Protein AF-Q52UZ9-F1 (afdb_monomer_lite)

Structure (mmCIF, N/CA/C/O backbone):
data_AF-Q52UZ9-F1
#
_entry.id   AF-Q52UZ9-F1
#
loop_
_atom_site.group_PDB
_atom_site.id
_atom_site.type_symbol
_atom_site.label_atom_id
_atom_site.label_alt_id
_atom_site.label_comp_id
_atom_site.label_asym_id
_atom_site.label_entity_id
_atom_site.label_seq_id
_atom_site.pdbx_PDB_ins_code
_atom_site.Cartn_x
_atom_site.Cartn_y
_atom_site.Cartn_z
_atom_site.occupancy
_atom_site.B_iso_or_equiv
_atom_site.auth_seq_id
_atom_site.auth_comp_id
_atom_site.auth_asym_id
_atom_site.auth_atom_id
_atom_site.pdbx_PDB_model_num
ATOM 1 N N . ARG A 1 1 ? 13.813 -13.010 -12.655 1.00 86.94 1 ARG A N 1
ATOM 2 C CA . ARG A 1 1 ? 14.048 -12.194 -11.438 1.00 86.94 1 ARG A CA 1
ATOM 3 C C . ARG A 1 1 ? 12.815 -12.326 -10.556 1.00 86.94 1 ARG A C 1
ATOM 5 O O . ARG A 1 1 ? 11.732 -12.313 -11.135 1.00 86.94 1 ARG A O 1
ATOM 12 N N . PRO A 1 2 ? 12.954 -12.490 -9.232 1.00 93.06 2 PRO A N 1
ATOM 13 C CA . PRO A 1 2 ? 11.817 -12.382 -8.322 1.00 93.06 2 PRO A CA 1
ATOM 14 C C . PRO A 1 2 ? 11.224 -10.968 -8.396 1.00 93.06 2 PRO A C 1
ATOM 16 O O . PRO A 1 2 ? 11.938 -10.014 -8.713 1.00 93.06 2 PRO A O 1
ATOM 19 N N . GLY A 1 3 ? 9.924 -10.837 -8.147 1.00 91.88 3 GLY A N 1
ATOM 20 C CA . GLY A 1 3 ? 9.215 -9.563 -8.221 1.00 91.88 3 GLY A CA 1
ATOM 21 C C . GLY A 1 3 ? 7.992 -9.547 -7.314 1.00 91.88 3 GLY A C 1
ATOM 22 O O . GLY A 1 3 ? 7.496 -10.598 -6.917 1.00 91.88 3 GLY A O 1
ATOM 23 N N . VAL A 1 4 ? 7.520 -8.344 -6.993 1.00 91.44 4 VAL A N 1
ATOM 24 C CA . VAL A 1 4 ? 6.327 -8.109 -6.172 1.00 91.44 4 VAL A CA 1
ATOM 25 C C . VAL A 1 4 ? 5.390 -7.182 -6.937 1.00 91.44 4 VAL A C 1
ATOM 27 O O . VAL A 1 4 ? 5.835 -6.203 -7.540 1.00 91.44 4 VAL A O 1
ATOM 30 N N . ALA A 1 5 ? 4.094 -7.487 -6.916 1.00 90.38 5 ALA A N 1
ATOM 31 C CA . ALA A 1 5 ? 3.063 -6.611 -7.454 1.00 90.38 5 ALA A CA 1
ATOM 32 C C . ALA A 1 5 ? 2.599 -5.629 -6.370 1.00 90.38 5 ALA A C 1
ATOM 34 O O . ALA A 1 5 ? 2.269 -6.035 -5.259 1.00 90.38 5 ALA A O 1
ATOM 35 N N . ILE A 1 6 ? 2.564 -4.336 -6.697 1.00 89.06 6 ILE A N 1
ATOM 36 C CA . ILE A 1 6 ? 2.095 -3.282 -5.791 1.00 89.06 6 ILE A CA 1
ATOM 37 C C . ILE A 1 6 ? 0.867 -2.628 -6.413 1.00 89.06 6 ILE A C 1
ATOM 39 O O . ILE A 1 6 ? 0.927 -2.112 -7.531 1.00 89.06 6 ILE A O 1
ATOM 43 N N . MET A 1 7 ? -0.232 -2.600 -5.664 1.00 88.88 7 MET A N 1
ATOM 44 C CA . MET A 1 7 ? -1.465 -1.940 -6.074 1.00 88.88 7 MET A CA 1
ATOM 45 C C . MET A 1 7 ? -1.606 -0.593 -5.367 1.00 88.88 7 MET A C 1
ATOM 47 O O . MET A 1 7 ? -1.352 -0.465 -4.174 1.00 88.88 7 MET A O 1
ATOM 51 N N . ASN A 1 8 ? -2.014 0.423 -6.122 1.00 85.44 8 ASN A N 1
ATOM 52 C CA . ASN A 1 8 ? -2.322 1.745 -5.595 1.00 85.44 8 ASN A CA 1
ATOM 53 C C . ASN A 1 8 ? -3.775 2.057 -5.939 1.00 85.44 8 ASN A C 1
ATOM 55 O O . ASN A 1 8 ? -4.124 2.044 -7.117 1.00 85.44 8 ASN A O 1
ATOM 59 N N . LEU A 1 9 ? -4.593 2.365 -4.933 1.00 84.44 9 LEU A N 1
ATOM 60 C CA . LEU A 1 9 ? -5.974 2.812 -5.110 1.00 84.44 9 LEU A CA 1
ATOM 61 C C . LEU A 1 9 ? -6.092 4.287 -4.724 1.00 84.44 9 LEU A C 1
ATOM 63 O O . LEU A 1 9 ? -5.448 4.737 -3.773 1.00 84.44 9 LEU A O 1
ATOM 67 N N . ARG A 1 10 ? -6.924 5.038 -5.450 1.00 78.94 10 ARG A N 1
ATOM 68 C CA . ARG A 1 10 ? -7.356 6.389 -5.065 1.00 78.94 10 ARG A CA 1
ATOM 69 C C . ARG A 1 10 ? -8.779 6.649 -5.511 1.00 78.94 10 ARG A C 1
ATOM 71 O O . ARG A 1 10 ? -9.242 6.072 -6.486 1.00 78.94 10 ARG A O 1
ATOM 78 N N . ASP A 1 11 ? -9.407 7.594 -4.825 1.00 74.12 11 ASP A N 1
ATOM 79 C CA . ASP A 1 11 ? -10.648 8.215 -5.269 1.00 74.12 11 ASP A CA 1
ATOM 80 C C . ASP A 1 11 ? -10.426 8.927 -6.621 1.00 74.12 11 ASP A C 1
ATOM 82 O O . ASP A 1 11 ? -9.451 9.669 -6.795 1.00 74.12 11 ASP A O 1
ATOM 86 N N . GLY A 1 12 ? -11.351 8.720 -7.564 1.00 62.50 12 GLY A N 1
ATOM 87 C CA . GLY A 1 12 ? -11.355 9.334 -8.894 1.00 62.50 12 GLY A CA 1
ATOM 88 C C . GLY A 1 12 ? -11.407 10.867 -8.892 1.00 62.50 12 GLY A C 1
ATOM 89 O O . GLY A 1 12 ? -11.079 11.487 -9.905 1.00 62.50 12 GLY A O 1
ATOM 90 N N . ARG A 1 13 ? -11.744 11.503 -7.760 1.00 52.44 13 ARG A N 1
ATOM 91 C CA . ARG A 1 13 ? -11.661 12.966 -7.577 1.00 52.44 13 ARG A CA 1
ATOM 92 C C . ARG A 1 13 ? -10.224 13.495 -7.511 1.00 52.44 13 ARG A C 1
ATOM 94 O O . ARG A 1 13 ? -9.997 14.674 -7.783 1.00 52.44 13 ARG A O 1
ATOM 101 N N . GLN A 1 14 ? -9.241 12.657 -7.172 1.00 55.44 14 GLN A N 1
ATO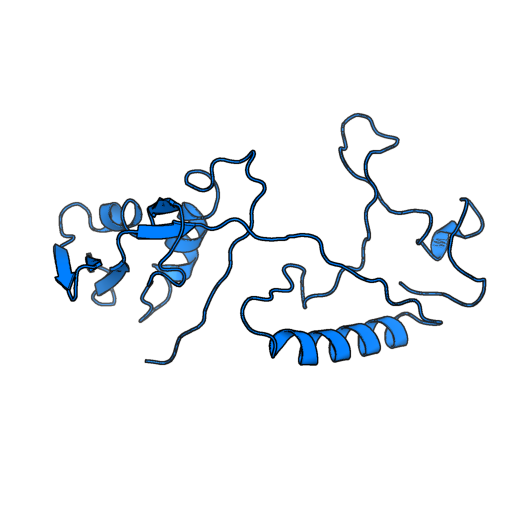M 102 C CA . GLN A 1 14 ? -7.831 13.051 -7.152 1.00 55.44 14 GLN A CA 1
ATOM 103 C C . GLN A 1 14 ? -7.138 12.689 -8.468 1.00 55.44 14 GLN A C 1
ATOM 105 O O . GLN A 1 14 ? -7.209 11.561 -8.952 1.00 55.44 14 GLN A O 1
ATOM 110 N N . ARG A 1 15 ? -6.378 13.633 -9.039 1.00 56.88 15 ARG A N 1
ATOM 111 C CA . ARG A 1 15 ? -5.532 13.362 -10.211 1.00 56.88 15 ARG A CA 1
ATOM 112 C C . ARG A 1 15 ? -4.424 12.368 -9.835 1.00 56.88 15 ARG A C 1
ATOM 114 O O . ARG A 1 15 ? -3.372 12.763 -9.332 1.00 56.88 15 ARG A O 1
ATOM 121 N N . PHE A 1 16 ? -4.639 11.088 -10.147 1.00 57.22 16 PHE A N 1
ATOM 122 C CA . PHE A 1 16 ? -3.704 9.973 -9.909 1.00 57.22 16 PHE A CA 1
ATOM 123 C C . PHE A 1 16 ? -2.260 10.263 -10.364 1.00 57.22 16 PHE A C 1
ATOM 125 O O . PHE A 1 16 ? -1.300 9.771 -9.776 1.00 57.22 16 PHE A O 1
ATOM 132 N N . GLY A 1 17 ? -2.095 11.094 -11.400 1.00 53.28 17 GLY A N 1
ATOM 133 C CA . GLY A 1 17 ? -0.803 11.398 -12.015 1.00 53.28 17 GLY A CA 1
ATOM 134 C C . GLY A 1 17 ? 0.102 12.399 -11.284 1.00 53.28 17 GLY A C 1
ATOM 135 O O . GLY A 1 17 ? 1.256 12.516 -11.696 1.00 53.28 17 GLY A O 1
ATOM 136 N N . GLN A 1 18 ? -0.365 13.127 -10.259 1.00 52.72 18 GLN A N 1
ATOM 137 C CA . GLN A 1 18 ? 0.382 14.290 -9.736 1.00 52.72 18 GLN A CA 1
ATOM 138 C C . GLN A 1 18 ? 0.915 14.160 -8.301 1.00 52.72 18 GLN A C 1
ATOM 140 O O . GLN A 1 18 ? 2.038 14.589 -8.069 1.00 52.72 18 GLN A O 1
ATOM 145 N N . ALA A 1 19 ? 0.194 13.557 -7.349 1.00 47.75 19 ALA A N 1
ATOM 146 C CA . ALA A 1 19 ? 0.514 13.804 -5.934 1.00 47.75 19 ALA A CA 1
ATOM 147 C C . ALA A 1 19 ? 1.350 12.726 -5.212 1.00 47.75 19 ALA A C 1
ATOM 149 O O . ALA A 1 19 ? 2.177 13.087 -4.388 1.00 47.75 19 ALA A O 1
ATOM 150 N N . ILE A 1 20 ? 1.161 11.420 -5.469 1.00 49.25 20 ILE A N 1
ATOM 151 C CA . ILE A 1 20 ? 1.779 10.370 -4.612 1.00 49.25 20 ILE A CA 1
ATOM 152 C C . ILE A 1 20 ? 2.373 9.195 -5.401 1.00 49.25 20 ILE A C 1
ATOM 154 O O . ILE A 1 20 ? 3.431 8.691 -5.036 1.00 49.25 20 ILE A O 1
ATOM 158 N N . GLY A 1 21 ? 1.787 8.813 -6.543 1.00 56.41 21 GLY A N 1
ATOM 159 C CA . GLY A 1 21 ? 2.379 7.772 -7.388 1.00 56.41 21 GLY A CA 1
ATOM 160 C C . GLY A 1 21 ? 3.793 8.141 -7.856 1.00 56.41 21 GLY A C 1
ATOM 161 O O . GLY A 1 21 ? 4.688 7.305 -7.832 1.00 56.41 21 GLY A O 1
ATOM 162 N N . ASN A 1 22 ? 4.034 9.397 -8.250 1.00 61.06 22 ASN A N 1
ATOM 163 C CA . ASN A 1 22 ? 5.365 9.840 -8.688 1.00 61.06 22 ASN A CA 1
ATOM 164 C C . ASN A 1 22 ? 6.402 9.849 -7.547 1.00 61.06 22 ASN A C 1
ATOM 166 O O . ASN A 1 22 ? 7.432 9.203 -7.737 1.00 61.06 22 ASN A O 1
ATOM 170 N N . PRO A 1 23 ? 6.153 10.484 -6.382 1.00 60.09 23 PRO A N 1
ATOM 171 C CA . PRO A 1 23 ? 7.106 10.466 -5.272 1.00 60.09 23 PRO A CA 1
ATOM 172 C C . PRO A 1 23 ? 7.443 9.062 -4.770 1.00 60.09 23 PRO A C 1
ATOM 174 O O . PRO A 1 23 ? 8.619 8.736 -4.702 1.00 60.09 23 PRO A O 1
ATOM 177 N N . CYS A 1 24 ? 6.458 8.191 -4.510 1.00 66.69 24 CYS A N 1
ATOM 178 C CA . CYS A 1 24 ? 6.740 6.842 -3.997 1.00 66.69 24 CYS A CA 1
ATOM 179 C C . CYS A 1 24 ? 7.562 6.004 -4.988 1.00 66.69 24 CYS A C 1
ATOM 181 O O . CYS A 1 24 ? 8.503 5.316 -4.603 1.00 66.69 24 CYS A O 1
ATOM 183 N N . ARG A 1 25 ? 7.262 6.081 -6.291 1.00 77.81 25 ARG A N 1
ATOM 184 C CA . ARG A 1 25 ? 8.049 5.363 -7.308 1.00 77.81 25 ARG A CA 1
ATOM 185 C C . ARG A 1 25 ? 9.473 5.921 -7.430 1.00 77.81 25 ARG A C 1
ATOM 187 O O . ARG A 1 25 ? 10.406 5.141 -7.586 1.00 77.81 25 ARG A O 1
ATOM 194 N N . ALA A 1 26 ? 9.636 7.241 -7.333 1.00 76.06 26 ALA A N 1
ATOM 195 C CA . ALA A 1 26 ? 10.936 7.907 -7.418 1.00 76.06 26 ALA A CA 1
ATOM 196 C C . ALA A 1 26 ? 11.807 7.694 -6.171 1.00 76.06 26 ALA A C 1
ATOM 198 O O . ALA A 1 26 ? 13.006 7.494 -6.292 1.00 76.06 26 ALA A O 1
ATOM 199 N N . GLN A 1 27 ? 11.214 7.750 -4.980 1.00 83.25 27 GLN A N 1
ATOM 200 C CA . GLN A 1 27 ? 11.944 7.763 -3.711 1.00 83.25 27 GLN A CA 1
ATOM 201 C C . GLN A 1 27 ? 12.067 6.386 -3.064 1.00 83.25 27 GLN A C 1
ATOM 203 O O . GLN A 1 27 ? 12.941 6.211 -2.220 1.00 83.25 27 GLN A O 1
ATOM 208 N N . CYS A 1 28 ? 11.215 5.423 -3.434 1.00 87.50 28 CYS A N 1
ATOM 209 C CA . CYS A 1 28 ? 11.256 4.070 -2.874 1.00 87.50 28 CYS A CA 1
ATOM 210 C C . CYS A 1 28 ? 11.723 3.032 -3.895 1.00 87.50 28 CYS A C 1
ATOM 212 O O . CYS A 1 28 ? 12.539 2.186 -3.557 1.00 87.50 28 CYS A O 1
ATOM 214 N N . VAL A 1 29 ? 11.213 3.061 -5.134 1.00 90.69 29 VAL A N 1
ATOM 215 C CA . VAL A 1 29 ? 11.568 2.031 -6.128 1.00 90.69 29 VAL A CA 1
ATOM 216 C C . VAL A 1 29 ? 12.871 2.386 -6.829 1.00 90.69 29 VAL A C 1
ATOM 218 O O . VAL A 1 29 ? 13.808 1.614 -6.741 1.00 90.69 29 VAL A O 1
ATOM 221 N N . LEU A 1 30 ? 12.975 3.560 -7.459 1.00 89.31 30 LEU A N 1
ATOM 222 C CA . LEU A 1 30 ? 14.184 3.955 -8.204 1.00 89.31 30 LEU A CA 1
ATOM 223 C C . LEU A 1 30 ? 15.462 3.969 -7.345 1.00 89.31 30 LEU A C 1
ATOM 225 O O . LEU A 1 30 ? 16.547 3.733 -7.861 1.00 89.31 30 LEU A O 1
ATOM 229 N N . THR A 1 31 ? 15.338 4.215 -6.045 1.00 90.50 31 THR A N 1
ATOM 230 C CA . THR A 1 31 ? 16.448 4.201 -5.079 1.00 90.50 31 THR A CA 1
ATOM 231 C C . THR A 1 31 ? 16.758 2.810 -4.519 1.00 90.50 31 THR A C 1
ATOM 233 O O . THR A 1 31 ? 17.804 2.631 -3.899 1.00 90.50 31 THR A O 1
ATOM 236 N N . SER A 1 32 ? 15.873 1.824 -4.711 1.00 92.62 32 SER A N 1
ATOM 237 C CA . SER A 1 32 ? 16.096 0.452 -4.249 1.00 92.62 32 SER A CA 1
ATOM 238 C C . SER A 1 32 ? 17.087 -0.270 -5.172 1.00 92.62 32 SER A C 1
ATOM 240 O O . SER A 1 32 ? 16.807 -0.367 -6.374 1.00 92.62 32 SER A O 1
ATOM 242 N N . PRO A 1 33 ? 18.188 -0.839 -4.639 1.00 92.94 33 PRO A N 1
ATOM 243 C CA . PRO A 1 33 ? 19.199 -1.528 -5.439 1.00 92.94 33 PRO A CA 1
ATOM 244 C C . PRO A 1 33 ? 18.610 -2.648 -6.298 1.00 92.94 33 PRO A C 1
ATOM 246 O O . PRO A 1 33 ? 17.748 -3.401 -5.836 1.00 92.94 33 PRO A O 1
ATOM 249 N N . THR A 1 34 ? 19.101 -2.808 -7.531 1.00 92.75 34 THR A N 1
ATOM 250 C CA . THR A 1 34 ? 18.707 -3.876 -8.488 1.00 9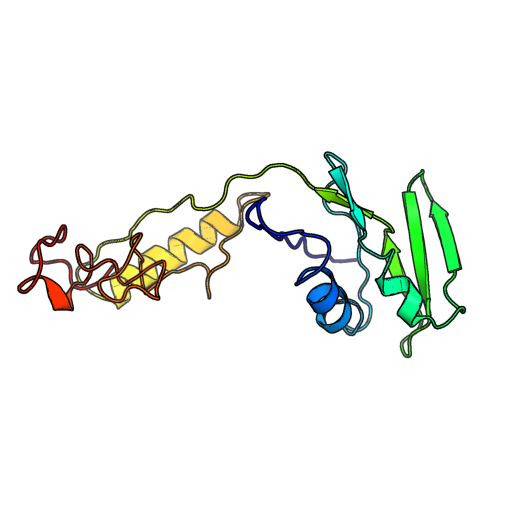2.75 34 THR A CA 1
ATOM 251 C C . THR A 1 34 ? 17.243 -3.868 -8.958 1.00 92.75 34 THR A C 1
ATOM 253 O O . THR A 1 34 ? 16.815 -4.749 -9.720 1.00 92.75 34 THR A O 1
ATOM 256 N N . SER A 1 35 ? 16.454 -2.889 -8.516 1.00 94.25 35 SER A N 1
ATOM 257 C CA . SER A 1 35 ? 15.023 -2.840 -8.788 1.00 94.25 35 SER A CA 1
ATOM 258 C C . SER A 1 35 ? 14.714 -2.468 -10.245 1.00 94.25 35 SER A C 1
ATOM 260 O O . SER A 1 35 ? 15.509 -1.874 -10.973 1.00 94.25 35 SER A O 1
ATOM 262 N N . ALA A 1 36 ? 13.523 -2.848 -10.699 1.00 93.31 36 ALA A N 1
ATOM 263 C CA . ALA A 1 36 ? 12.981 -2.444 -11.989 1.00 93.31 36 ALA A CA 1
ATOM 264 C C . ALA A 1 36 ? 11.457 -2.347 -11.891 1.00 93.31 36 ALA A C 1
ATOM 266 O O . ALA A 1 36 ? 10.834 -3.065 -11.108 1.00 93.31 36 ALA A O 1
ATOM 267 N N . LEU A 1 37 ? 10.858 -1.465 -12.690 1.00 92.00 37 LEU A N 1
ATOM 268 C CA . LEU A 1 37 ? 9.448 -1.106 -12.557 1.00 92.00 37 LEU A CA 1
ATOM 269 C C . LEU A 1 37 ? 8.667 -1.356 -13.851 1.00 92.00 37 LEU A C 1
ATOM 271 O O . LEU A 1 37 ? 8.863 -0.667 -14.851 1.00 92.00 37 LEU A O 1
ATOM 275 N N . PHE A 1 38 ? 7.729 -2.295 -13.806 1.00 92.38 38 PHE A N 1
ATOM 276 C CA . PHE A 1 38 ? 6.927 -2.731 -14.953 1.00 92.38 38 PHE A CA 1
ATOM 277 C C . PHE A 1 38 ? 5.442 -2.425 -14.739 1.00 92.38 38 PHE A C 1
ATOM 279 O O . PHE A 1 38 ? 5.005 -2.261 -13.597 1.00 92.38 38 PHE A O 1
ATOM 286 N N . ALA A 1 39 ? 4.660 -2.327 -15.817 1.00 91.19 39 ALA A N 1
ATOM 287 C CA . ALA A 1 39 ? 3.213 -2.215 -15.694 1.00 91.19 39 ALA A CA 1
ATOM 288 C C . ALA A 1 39 ? 2.625 -3.533 -15.175 1.00 91.19 39 ALA A C 1
ATOM 290 O O . ALA A 1 39 ? 2.845 -4.590 -15.759 1.00 91.19 39 ALA A O 1
ATOM 291 N N . GLY A 1 40 ? 1.854 -3.456 -14.089 1.00 89.62 40 GLY A N 1
ATOM 292 C CA . GLY A 1 40 ? 1.097 -4.598 -13.563 1.00 89.62 40 GLY A CA 1
ATOM 293 C C . GLY A 1 40 ? -0.289 -4.760 -14.196 1.00 89.62 40 GLY A C 1
ATOM 294 O O . GLY A 1 40 ? -0.918 -5.794 -14.019 1.00 89.62 40 GLY A O 1
ATOM 295 N N . ILE A 1 41 ? -0.774 -3.741 -14.917 1.00 88.88 41 ILE A N 1
ATOM 296 C CA . ILE A 1 41 ? -2.103 -3.711 -15.540 1.00 88.88 41 ILE A CA 1
ATOM 297 C C . ILE A 1 41 ? -1.944 -3.282 -16.998 1.00 88.88 41 ILE A C 1
ATOM 299 O O . ILE A 1 41 ? -1.398 -2.211 -17.274 1.00 88.88 41 ILE A O 1
ATOM 303 N N . GLU A 1 42 ? -2.432 -4.105 -17.926 1.00 83.88 42 GLU A N 1
ATOM 304 C CA . GLU A 1 42 ? -2.316 -3.870 -19.375 1.00 83.88 42 GLU A CA 1
ATOM 305 C C . GLU A 1 42 ? -3.549 -3.185 -19.995 1.00 83.88 42 GLU A C 1
ATOM 307 O O . GLU A 1 42 ? -3.496 -2.743 -21.139 1.00 83.88 42 GLU A O 1
ATOM 312 N N . GLY A 1 43 ? -4.645 -3.054 -19.240 1.00 85.81 43 GLY A N 1
ATOM 313 C CA . GLY A 1 43 ? -5.904 -2.452 -19.688 1.00 85.81 43 GLY A CA 1
ATOM 314 C C . GLY A 1 43 ? -6.224 -1.087 -19.069 1.00 85.81 43 GLY A C 1
ATOM 315 O O . GLY A 1 43 ? -5.518 -0.577 -18.199 1.00 85.81 43 GLY A O 1
ATOM 316 N N . GLY A 1 44 ? -7.339 -0.503 -19.506 1.00 86.50 44 GLY A N 1
ATOM 317 C CA . GLY A 1 44 ? -7.850 0.759 -18.975 1.00 86.50 44 GLY A CA 1
ATOM 318 C C . GLY A 1 44 ? -7.102 1.996 -19.478 1.00 86.50 44 GLY A C 1
ATOM 319 O O . GLY A 1 44 ? -6.499 2.007 -20.552 1.00 86.50 44 GLY A O 1
ATOM 320 N N . LYS A 1 45 ? -7.174 3.083 -18.707 1.00 86.69 45 LYS A N 1
ATOM 321 C CA . LYS A 1 45 ? -6.591 4.376 -19.077 1.00 86.69 45 LYS A CA 1
ATOM 322 C C . LYS A 1 45 ? -5.071 4.350 -18.873 1.00 86.69 45 LYS A C 1
ATOM 324 O O . LYS A 1 45 ? -4.627 4.168 -17.740 1.00 86.69 45 LYS A O 1
ATOM 329 N N . PRO A 1 46 ? -4.252 4.599 -19.910 1.00 86.38 46 PRO A N 1
ATOM 330 C CA . PRO A 1 46 ? -2.805 4.623 -19.752 1.00 86.38 46 PRO A CA 1
ATOM 331 C C . PRO A 1 46 ? -2.373 5.840 -18.929 1.00 86.38 46 PRO A C 1
ATOM 333 O O . PRO A 1 46 ? -2.679 6.987 -19.269 1.00 86.38 46 PRO A O 1
ATOM 336 N N . ILE A 1 47 ? -1.620 5.598 -17.859 1.00 86.12 47 ILE A N 1
ATOM 337 C CA . ILE A 1 47 ? -1.035 6.635 -17.004 1.00 86.12 47 ILE A CA 1
ATOM 338 C C . ILE A 1 47 ? 0.497 6.577 -17.048 1.00 86.12 47 ILE A C 1
ATOM 340 O O . ILE A 1 47 ? 1.072 5.500 -17.227 1.00 86.12 47 ILE A O 1
ATOM 344 N N . PRO A 1 48 ? 1.198 7.717 -16.889 1.00 86.50 48 PRO A N 1
ATOM 345 C CA . PRO A 1 48 ? 2.655 7.730 -16.861 1.00 86.50 48 PRO A CA 1
ATOM 346 C C . PRO A 1 48 ? 3.191 6.936 -15.659 1.00 86.50 48 PRO A C 1
ATOM 348 O O . PRO A 1 48 ? 2.852 7.206 -14.500 1.00 86.50 48 PRO A O 1
ATOM 351 N N . LEU A 1 49 ? 4.054 5.964 -15.963 1.00 85.00 49 LEU A N 1
ATOM 352 C CA . LEU A 1 49 ? 4.800 5.169 -14.991 1.00 85.00 49 LEU A CA 1
ATOM 353 C C . LEU A 1 49 ? 6.231 5.703 -14.896 1.00 85.00 49 LEU A C 1
ATOM 355 O O . LEU A 1 49 ? 6.520 6.533 -14.037 1.00 85.00 49 LEU A O 1
ATOM 359 N N . GLY A 1 50 ? 7.083 5.330 -15.848 1.00 85.12 50 GLY A N 1
ATOM 360 C CA . GLY A 1 50 ? 8.457 5.810 -15.972 1.00 85.12 50 GLY A CA 1
ATOM 361 C C . GLY A 1 50 ? 8.626 7.108 -16.765 1.00 85.12 50 GLY A C 1
ATOM 362 O O . GLY A 1 50 ? 9.716 7.674 -16.785 1.00 85.12 50 GLY A O 1
ATOM 363 N N . LYS A 1 51 ? 7.571 7.620 -17.421 1.00 84.19 51 LYS A N 1
ATOM 364 C CA . LYS A 1 51 ? 7.668 8.811 -18.296 1.00 84.19 51 LYS A CA 1
ATOM 365 C C . LYS A 1 51 ? 8.211 10.056 -17.580 1.00 84.19 51 LYS A C 1
ATOM 367 O O . LYS A 1 51 ? 8.922 10.832 -18.211 1.00 84.19 51 LYS A O 1
ATOM 372 N N . ASN A 1 52 ? 7.877 10.235 -16.303 1.00 84.75 52 ASN A N 1
ATOM 373 C CA . ASN A 1 52 ? 8.389 11.343 -15.495 1.00 84.75 52 ASN A CA 1
ATOM 374 C C . ASN A 1 52 ? 9.694 10.964 -14.778 1.00 84.75 52 ASN A C 1
ATOM 376 O O . ASN A 1 52 ? 10.582 11.796 -14.660 1.00 84.75 52 ASN A O 1
ATOM 380 N N . LEU A 1 53 ? 9.842 9.700 -14.366 1.00 85.94 53 LEU A N 1
ATOM 381 C CA . LEU A 1 53 ? 11.053 9.207 -13.697 1.00 85.94 53 LEU A CA 1
ATOM 382 C C . LEU A 1 53 ? 12.292 9.293 -14.590 1.00 85.94 53 LEU A C 1
ATOM 384 O O . LEU A 1 53 ? 13.383 9.552 -14.102 1.00 85.94 53 LEU A O 1
ATOM 388 N N . ARG A 1 54 ? 12.122 9.142 -15.907 1.00 87.69 54 ARG A N 1
ATOM 389 C CA . ARG A 1 54 ? 13.230 9.200 -16.869 1.00 87.69 54 ARG A CA 1
ATOM 390 C C . ARG A 1 54 ? 14.028 10.507 -16.825 1.00 87.69 54 ARG A C 1
ATOM 392 O O . ARG A 1 54 ? 15.181 10.493 -17.224 1.00 87.69 54 ARG A O 1
ATOM 399 N N . TYR A 1 55 ? 13.422 11.614 -16.381 1.00 89.50 55 TYR A N 1
ATOM 400 C CA . TYR A 1 55 ? 14.107 12.906 -16.288 1.00 89.50 55 TYR A CA 1
ATOM 401 C C . TYR A 1 55 ? 15.203 12.912 -15.217 1.00 89.50 55 TYR A C 1
ATOM 403 O O . TYR A 1 55 ? 16.091 13.748 -15.288 1.00 89.50 55 TYR A O 1
ATOM 411 N N . PHE A 1 56 ? 15.190 11.954 -14.282 1.00 90.25 56 PHE A N 1
ATOM 412 C CA . PHE A 1 56 ? 16.290 11.752 -13.338 1.00 90.25 56 PHE A CA 1
ATOM 413 C C . PHE A 1 56 ? 17.614 11.414 -14.035 1.00 90.25 56 PHE A C 1
ATOM 415 O O . PHE A 1 56 ? 18.675 11.740 -13.525 1.00 90.25 56 PHE A O 1
ATOM 422 N N . GLY A 1 57 ? 17.555 10.805 -15.223 1.00 91.88 57 GLY A N 1
ATOM 423 C CA . GLY A 1 57 ? 18.743 10.498 -16.016 1.00 91.88 57 GLY A CA 1
ATOM 424 C C . GLY A 1 57 ? 19.390 11.712 -16.679 1.00 91.88 57 GLY A C 1
ATOM 425 O O . GLY A 1 57 ? 20.310 11.507 -17.456 1.00 91.88 57 GLY A O 1
ATOM 426 N N . ASP A 1 58 ? 18.887 12.929 -16.448 1.00 94.06 58 ASP A N 1
ATOM 427 C CA . ASP A 1 58 ? 19.472 14.202 -16.896 1.00 94.06 58 ASP A CA 1
ATOM 428 C C . ASP A 1 58 ? 19.897 14.240 -18.380 1.00 94.06 58 ASP A C 1
ATOM 430 O O . ASP A 1 58 ? 20.965 14.708 -18.756 1.00 94.06 58 ASP A O 1
ATOM 434 N N . GLY A 1 59 ? 19.068 13.671 -19.260 1.00 94.00 59 GLY A N 1
ATOM 435 C CA . GLY A 1 59 ? 19.339 13.610 -20.702 1.00 94.00 59 GLY A CA 1
ATOM 436 C C . GLY A 1 59 ? 20.053 12.338 -21.164 1.00 94.00 59 GLY A C 1
ATOM 437 O O . GLY A 1 59 ? 19.969 12.003 -22.345 1.00 94.00 59 GLY A O 1
ATOM 438 N N . PHE A 1 60 ? 20.653 11.573 -20.253 1.00 94.69 60 PHE A N 1
ATOM 439 C CA . PHE A 1 60 ? 21.353 10.317 -20.545 1.00 94.69 60 PHE A CA 1
ATOM 440 C C . PHE A 1 60 ? 20.428 9.090 -20.609 1.00 94.69 60 PHE A C 1
ATOM 442 O O . PHE A 1 60 ? 20.871 7.981 -20.909 1.00 94.69 60 PHE A O 1
ATOM 449 N N . GLN A 1 61 ? 19.128 9.253 -20.347 1.00 95.50 61 GLN A N 1
ATOM 450 C CA . GLN A 1 61 ? 18.160 8.160 -20.438 1.00 95.50 61 GLN A CA 1
ATOM 451 C C . GLN A 1 61 ? 17.964 7.648 -21.875 1.00 95.50 61 GLN A C 1
ATOM 453 O O . GLN A 1 61 ? 17.773 8.419 -22.818 1.00 95.50 61 GLN A O 1
ATOM 458 N N . ILE A 1 62 ? 17.876 6.325 -22.034 1.00 95.12 62 ILE A N 1
ATOM 459 C CA . ILE A 1 62 ? 17.672 5.677 -23.338 1.00 95.12 62 ILE A CA 1
ATOM 460 C C . ILE A 1 62 ? 16.248 5.128 -23.442 1.00 95.12 62 ILE A C 1
ATOM 462 O O . ILE A 1 62 ? 15.783 4.378 -22.580 1.00 95.12 62 ILE A O 1
ATOM 466 N N . ALA A 1 63 ? 15.562 5.456 -24.540 1.00 94.31 63 ALA A N 1
ATOM 467 C CA . ALA A 1 63 ? 14.290 4.837 -24.900 1.00 94.31 63 ALA A CA 1
ATOM 468 C C . ALA A 1 63 ? 14.522 3.506 -25.629 1.00 94.31 63 ALA A C 1
ATOM 470 O O . ALA A 1 63 ? 15.296 3.440 -26.587 1.00 94.31 63 ALA A O 1
ATOM 471 N N . LYS A 1 64 ? 13.792 2.458 -25.245 1.00 93.06 64 LYS A N 1
ATOM 472 C CA . LYS A 1 64 ? 13.725 1.197 -25.999 1.00 93.06 64 LYS A CA 1
ATOM 473 C C . LYS A 1 64 ? 12.277 0.775 -26.196 1.00 93.06 64 LYS A C 1
ATOM 475 O O . LYS A 1 64 ? 11.436 0.984 -25.325 1.00 93.06 64 LYS A O 1
ATOM 480 N N . LYS A 1 65 ? 11.974 0.190 -27.354 1.00 92.69 65 LYS A N 1
ATOM 481 C CA . LYS A 1 65 ? 10.680 -0.440 -27.626 1.00 92.69 65 LYS A CA 1
ATOM 482 C C . LYS A 1 65 ? 10.917 -1.935 -27.795 1.00 92.69 65 LYS A C 1
ATOM 484 O O . LYS A 1 65 ? 11.666 -2.324 -28.683 1.00 92.69 65 LYS A O 1
ATOM 489 N N . ILE A 1 66 ? 10.322 -2.742 -26.926 1.00 89.69 66 ILE A N 1
ATOM 490 C CA . ILE A 1 66 ? 10.480 -4.200 -26.902 1.00 89.69 66 ILE A CA 1
ATOM 491 C C . ILE A 1 66 ? 9.073 -4.786 -26.827 1.00 89.69 66 ILE A C 1
ATOM 493 O O . ILE A 1 66 ? 8.288 -4.369 -25.979 1.00 89.69 66 ILE A O 1
ATOM 497 N N . GLY A 1 67 ? 8.720 -5.683 -27.752 1.00 86.38 67 GLY A N 1
ATOM 498 C CA . GLY A 1 67 ? 7.397 -6.323 -27.760 1.00 86.38 67 GLY A CA 1
ATOM 499 C C . GLY A 1 67 ? 6.226 -5.330 -27.778 1.00 86.38 67 GLY A C 1
ATOM 500 O O . GLY A 1 67 ? 5.250 -5.508 -27.063 1.00 86.38 67 GLY A O 1
ATOM 501 N N . GLY A 1 68 ? 6.349 -4.216 -28.509 1.00 87.69 68 GLY A N 1
ATOM 502 C CA . GLY A 1 68 ? 5.310 -3.177 -28.567 1.00 87.69 68 GLY A CA 1
ATOM 503 C C . GLY A 1 68 ? 5.286 -2.206 -27.378 1.00 87.69 68 GLY A C 1
ATOM 504 O O . GLY A 1 68 ? 4.817 -1.078 -27.540 1.00 87.69 68 GLY A O 1
ATOM 505 N N . LYS A 1 69 ? 5.872 -2.576 -26.234 1.00 90.44 69 LYS A N 1
ATOM 506 C CA . LYS A 1 69 ? 5.947 -1.754 -25.018 1.00 90.44 69 LYS A CA 1
ATOM 507 C C . LYS A 1 69 ? 7.171 -0.841 -25.031 1.00 90.44 69 LYS A C 1
ATOM 509 O O . LYS A 1 69 ? 8.219 -1.177 -25.585 1.00 90.44 69 LYS A O 1
ATOM 514 N N . ARG A 1 70 ? 7.038 0.351 -24.441 1.00 93.50 70 ARG A N 1
ATOM 515 C CA . ARG A 1 70 ? 8.124 1.339 -24.338 1.00 93.50 70 ARG A CA 1
ATOM 516 C C . ARG A 1 70 ? 8.739 1.307 -22.944 1.00 93.50 70 ARG A C 1
ATOM 518 O O . ARG A 1 70 ? 8.027 1.461 -21.957 1.00 93.50 70 ARG A O 1
ATOM 525 N N . TYR A 1 71 ? 10.060 1.221 -22.904 1.00 94.38 71 TYR A N 1
ATOM 526 C CA . TYR A 1 71 ? 10.890 1.194 -21.709 1.00 94.38 71 TYR A CA 1
ATOM 527 C C . TYR A 1 71 ? 11.854 2.383 -21.692 1.00 94.38 71 TYR A C 1
ATOM 529 O O . TYR A 1 71 ? 12.282 2.867 -22.747 1.00 94.38 71 TYR A O 1
ATOM 537 N N . TRP A 1 72 ? 12.209 2.819 -20.489 1.00 94.75 72 TRP A N 1
ATOM 538 C CA . TRP A 1 72 ? 13.273 3.771 -20.196 1.00 94.75 72 TRP A CA 1
ATOM 539 C C . TRP A 1 72 ? 14.377 3.058 -19.430 1.00 94.75 72 TRP A C 1
ATOM 541 O O . TRP A 1 72 ? 14.096 2.373 -18.448 1.00 94.75 72 TRP A O 1
ATOM 551 N N . ARG A 1 73 ? 15.615 3.240 -19.881 1.00 95.62 73 ARG A N 1
ATOM 552 C CA . ARG A 1 73 ? 16.828 2.880 -19.143 1.00 95.62 73 ARG A CA 1
ATOM 553 C C . ARG A 1 73 ? 17.409 4.174 -18.600 1.00 95.62 73 ARG A C 1
ATOM 555 O O . ARG A 1 73 ? 17.776 5.043 -19.392 1.00 95.62 73 ARG A O 1
ATOM 562 N N . VAL A 1 74 ? 17.394 4.330 -17.285 1.00 94.81 74 VAL A N 1
ATOM 563 C CA . VAL A 1 74 ? 17.875 5.529 -16.596 1.00 94.81 74 VAL A CA 1
ATOM 564 C C . VAL A 1 74 ? 19.208 5.185 -15.937 1.00 94.81 74 VAL A C 1
ATOM 566 O O . VAL A 1 74 ? 19.221 4.259 -15.127 1.00 94.81 74 VAL A O 1
ATOM 569 N N . PRO A 1 75 ? 20.315 5.864 -16.277 1.00 95.81 75 PRO A N 1
ATOM 570 C CA . PRO A 1 75 ? 21.591 5.609 -15.624 1.00 95.81 75 PRO A CA 1
ATOM 571 C C . PRO A 1 75 ? 21.524 6.032 -14.155 1.00 95.81 75 PRO A C 1
ATOM 573 O O . PRO A 1 75 ? 21.012 7.102 -13.826 1.00 95.81 75 PRO A O 1
ATOM 576 N N . VAL A 1 76 ? 22.021 5.166 -13.280 1.00 95.50 76 VAL A N 1
ATOM 577 C CA . VAL A 1 76 ? 22.062 5.332 -11.821 1.00 95.50 76 VAL A CA 1
ATOM 578 C C . VAL A 1 76 ? 23.379 4.753 -11.297 1.00 95.50 76 VAL A C 1
ATOM 580 O O . VAL A 1 76 ? 24.109 4.096 -12.036 1.00 95.50 76 VAL A O 1
ATOM 583 N N . MET A 1 77 ? 23.714 4.988 -10.026 1.00 95.44 77 MET A N 1
ATOM 584 C CA . MET A 1 77 ? 25.019 4.581 -9.480 1.00 95.44 77 MET A CA 1
ATOM 585 C C . MET A 1 77 ? 25.274 3.066 -9.532 1.00 95.44 77 MET A C 1
ATOM 587 O O . MET A 1 77 ? 26.417 2.664 -9.721 1.00 95.44 77 MET A O 1
ATOM 591 N N . ASP A 1 78 ? 24.241 2.228 -9.387 1.00 92.88 78 ASP A N 1
ATOM 592 C CA . ASP A 1 78 ? 24.368 0.762 -9.449 1.00 92.88 78 ASP A CA 1
ATOM 593 C C . ASP A 1 78 ? 24.257 0.196 -10.880 1.00 92.88 78 ASP A C 1
ATOM 595 O O . ASP A 1 78 ? 24.310 -1.020 -11.072 1.00 92.88 78 ASP A O 1
ATOM 599 N N . GLY A 1 79 ? 24.139 1.064 -11.892 1.00 94.69 79 GLY A N 1
ATOM 600 C CA . GLY A 1 79 ? 24.043 0.698 -13.302 1.00 94.69 79 GLY A CA 1
ATOM 601 C C . GLY A 1 79 ? 22.864 1.379 -13.988 1.00 94.69 79 GLY A C 1
ATOM 602 O O . GLY A 1 79 ? 22.941 2.543 -14.383 1.00 94.69 79 GLY A O 1
ATOM 603 N N . GLU A 1 80 ? 21.768 0.644 -14.178 1.00 94.56 80 GLU A N 1
ATOM 604 C CA . GLU A 1 80 ? 20.597 1.142 -14.899 1.00 94.56 80 GLU A CA 1
ATOM 605 C C . GLU A 1 80 ? 19.284 0.777 -14.214 1.00 94.56 80 GLU A C 1
ATOM 607 O O . GLU A 1 80 ? 18.963 -0.394 -14.004 1.00 94.56 80 GLU A O 1
ATOM 612 N N . PHE A 1 81 ? 18.451 1.791 -14.005 1.00 94.56 81 PHE A N 1
ATOM 613 C CA . PHE A 1 81 ? 17.071 1.611 -13.601 1.00 94.56 81 PHE A CA 1
ATOM 614 C C . PHE A 1 81 ? 16.181 1.442 -14.836 1.00 94.56 81 PHE A C 1
ATOM 616 O O . PHE A 1 81 ? 16.008 2.358 -15.649 1.00 94.56 81 PHE A O 1
ATOM 623 N N . LEU A 1 82 ? 15.605 0.248 -14.981 1.00 94.69 82 LEU A N 1
ATOM 624 C CA . LEU A 1 82 ? 14.694 -0.089 -16.073 1.00 94.69 82 LEU A CA 1
ATOM 625 C C . LEU A 1 82 ? 13.242 0.152 -15.652 1.00 94.69 82 LEU A C 1
ATOM 627 O O . LEU A 1 82 ? 12.760 -0.445 -14.687 1.00 94.69 82 LEU A O 1
ATOM 631 N N . THR A 1 83 ? 12.513 0.968 -16.417 1.00 93.31 83 THR A N 1
ATOM 632 C CA . THR A 1 83 ? 11.093 1.230 -16.154 1.00 93.31 83 THR A CA 1
ATOM 633 C C . THR A 1 83 ? 10.230 1.302 -17.412 1.00 93.31 83 THR A C 1
ATOM 635 O O . THR A 1 83 ? 10.615 1.896 -18.418 1.00 93.31 83 THR A O 1
ATOM 638 N N . GLU A 1 84 ? 9.031 0.720 -17.371 1.00 92.94 84 GLU A N 1
ATOM 639 C CA . GLU A 1 84 ? 8.023 0.899 -18.420 1.00 92.94 84 GLU A CA 1
ATOM 640 C C . GLU A 1 84 ? 7.480 2.333 -18.448 1.00 92.94 84 GLU A C 1
ATOM 642 O O . GLU A 1 84 ? 7.293 2.990 -17.425 1.00 92.94 84 GLU A O 1
ATOM 647 N N . ALA A 1 85 ? 7.209 2.854 -19.644 1.00 90.12 85 ALA A N 1
ATOM 648 C CA . ALA A 1 85 ? 6.793 4.242 -19.820 1.00 90.12 85 ALA A CA 1
ATOM 649 C C . ALA A 1 85 ? 5.420 4.536 -19.195 1.00 90.12 85 ALA A C 1
ATOM 651 O O . ALA A 1 85 ? 5.207 5.633 -18.663 1.00 90.12 85 ALA A O 1
ATOM 652 N N . THR A 1 86 ? 4.502 3.574 -19.263 1.00 89.25 86 THR A N 1
ATOM 653 C CA . THR A 1 86 ? 3.099 3.709 -18.858 1.00 89.25 86 THR A CA 1
ATOM 654 C C . THR A 1 86 ? 2.595 2.436 -18.196 1.00 89.25 86 THR A C 1
ATOM 656 O O . THR A 1 86 ? 3.085 1.362 -18.515 1.00 89.25 86 THR A O 1
ATOM 659 N N . THR A 1 87 ? 1.584 2.559 -17.340 1.00 89.88 87 THR A N 1
ATOM 660 C CA . THR A 1 87 ? 0.793 1.435 -16.812 1.00 89.88 87 THR A CA 1
ATOM 661 C C . THR A 1 87 ? -0.688 1.712 -17.024 1.00 89.88 87 THR A C 1
ATOM 663 O O . THR A 1 87 ? -1.084 2.875 -17.139 1.00 89.88 87 THR A O 1
ATOM 666 N N . GLY A 1 88 ? -1.498 0.661 -17.076 1.00 88.69 88 GLY A N 1
ATOM 667 C CA . GLY A 1 88 ? -2.949 0.763 -17.077 1.00 88.69 88 GLY A CA 1
ATOM 668 C C . GLY A 1 88 ? -3.500 1.245 -15.737 1.00 88.69 88 GLY A C 1
ATOM 669 O O . GLY A 1 88 ? -2.947 0.941 -14.677 1.00 88.69 88 GLY A O 1
ATOM 670 N N . MET A 1 89 ? -4.588 2.006 -15.800 1.00 87.56 89 MET A N 1
ATOM 671 C CA . MET A 1 89 ? -5.431 2.388 -14.671 1.00 87.56 89 MET A CA 1
ATOM 672 C C . MET A 1 89 ? -6.854 1.933 -14.982 1.00 87.56 89 MET A C 1
ATOM 674 O O . MET A 1 89 ? -7.414 2.314 -16.012 1.00 87.56 89 MET A O 1
ATOM 678 N N . VAL A 1 90 ? -7.423 1.127 -14.095 1.00 90.00 90 VAL A N 1
ATOM 679 C CA . VAL A 1 90 ? -8.776 0.574 -14.217 1.00 90.00 90 VAL A CA 1
ATOM 680 C C . VAL A 1 90 ? -9.619 1.020 -13.035 1.00 90.00 90 VAL A C 1
ATOM 682 O O . VAL A 1 90 ? -9.076 1.351 -11.977 1.00 90.00 90 VAL A O 1
ATOM 685 N N . ASP A 1 91 ? -10.933 1.017 -13.219 1.00 89.19 91 ASP A N 1
ATOM 686 C CA . ASP A 1 91 ? -11.857 1.193 -12.108 1.00 89.19 91 ASP A CA 1
ATOM 687 C C . ASP A 1 91 ? -11.783 -0.034 -11.195 1.00 89.19 91 ASP A C 1
ATOM 689 O O . ASP A 1 91 ? -11.713 -1.176 -11.653 1.00 89.19 91 ASP A O 1
ATOM 693 N N . ALA A 1 92 ? -11.749 0.216 -9.891 1.00 89.44 92 ALA A N 1
ATOM 694 C CA . ALA A 1 92 ? -11.610 -0.805 -8.867 1.00 89.44 92 ALA A CA 1
ATOM 695 C C . ALA A 1 92 ? -12.513 -0.476 -7.679 1.00 89.44 92 ALA A C 1
ATOM 697 O O . ALA A 1 92 ? -12.874 0.680 -7.450 1.00 89.44 92 ALA A O 1
ATOM 698 N N . VAL A 1 93 ? -12.854 -1.502 -6.904 1.00 90.94 93 VAL A N 1
ATOM 699 C CA . VAL A 1 93 ? -13.646 -1.349 -5.685 1.00 90.94 93 VAL A CA 1
ATOM 700 C C . VAL A 1 93 ? -12.703 -1.180 -4.501 1.00 90.94 93 VAL A C 1
ATOM 702 O O . VAL A 1 93 ? -11.810 -1.994 -4.280 1.00 90.94 93 VAL A O 1
ATOM 705 N N . GLY A 1 94 ? -12.910 -0.114 -3.734 1.00 89.75 94 GLY A N 1
ATOM 706 C CA . GLY A 1 94 ? -12.241 0.119 -2.459 1.00 89.75 94 GLY A CA 1
ATOM 707 C C . GLY A 1 94 ? -13.259 0.194 -1.327 1.00 89.75 94 GLY A C 1
ATOM 708 O O . GLY A 1 94 ? -14.388 0.630 -1.536 1.00 89.75 94 GLY A O 1
ATOM 709 N N . GLY A 1 95 ? -12.849 -0.207 -0.124 1.00 87.31 95 GLY A N 1
ATOM 710 C CA . GLY A 1 95 ? -13.669 -0.069 1.083 1.00 87.31 95 GLY A CA 1
ATOM 711 C C . GLY A 1 95 ? -14.525 -1.282 1.446 1.00 87.31 95 GLY A C 1
ATOM 712 O O . GLY A 1 95 ? -15.295 -1.185 2.396 1.00 87.31 95 GLY A O 1
ATOM 713 N N . GLY A 1 96 ? -14.380 -2.422 0.760 1.00 92.44 96 GLY A N 1
ATOM 714 C CA . GLY A 1 96 ? -14.911 -3.691 1.268 1.00 92.44 96 GLY A CA 1
ATOM 715 C C . GLY A 1 96 ? -14.301 -3.997 2.638 1.00 92.44 96 GLY A C 1
ATOM 716 O O . GLY A 1 96 ? -13.080 -3.963 2.783 1.00 92.44 96 GLY A O 1
ATOM 717 N N . ASN A 1 97 ? -15.141 -4.217 3.646 1.00 95.19 97 ASN A N 1
ATOM 718 C CA . ASN A 1 97 ? -14.714 -4.446 5.022 1.00 95.19 97 ASN A CA 1
ATOM 719 C C . ASN A 1 97 ? -15.735 -5.303 5.779 1.00 95.19 97 ASN A C 1
ATOM 721 O O . ASN A 1 97 ? -16.882 -5.444 5.358 1.00 95.19 97 ASN A O 1
ATOM 725 N N . PHE A 1 98 ? -15.288 -5.862 6.894 1.00 95.81 98 PHE A N 1
ATOM 726 C CA . PHE A 1 98 ? -16.106 -6.498 7.917 1.00 95.81 98 PHE A CA 1
ATOM 727 C C . PHE A 1 98 ? -15.457 -6.201 9.275 1.00 95.81 98 PHE A C 1
ATOM 729 O O . PHE A 1 98 ? -14.283 -5.826 9.331 1.00 95.81 98 PHE A O 1
ATOM 736 N N . LEU A 1 99 ? -16.225 -6.335 10.353 1.00 96.31 99 LEU A N 1
ATOM 737 C CA . LEU A 1 99 ? -15.762 -6.101 11.721 1.00 96.31 99 LEU A CA 1
ATOM 738 C C . LEU A 1 99 ? -15.643 -7.435 12.458 1.00 96.31 99 LEU A C 1
ATOM 740 O O . LEU A 1 99 ? -16.450 -8.338 12.228 1.00 96.31 99 LEU A O 1
ATOM 744 N N . VAL A 1 100 ? -14.658 -7.546 13.349 1.00 97.25 100 VAL A N 1
ATOM 745 C CA . VAL A 1 100 ? -14.447 -8.726 14.195 1.00 97.25 100 VAL A CA 1
ATOM 746 C C . VAL A 1 100 ? -14.705 -8.325 15.637 1.00 97.25 100 VAL A C 1
ATOM 748 O O . VAL A 1 100 ? -13.903 -7.634 16.241 1.00 97.25 100 VAL A O 1
ATOM 751 N N . LEU A 1 101 ? -15.833 -8.755 16.190 1.00 97.50 101 LEU A N 1
ATOM 752 C CA . LEU A 1 101 ? -16.227 -8.429 17.555 1.00 97.50 101 LEU A CA 1
ATOM 753 C C . LEU A 1 101 ? -15.783 -9.570 18.477 1.00 97.50 101 LEU A C 1
ATOM 755 O O . LEU A 1 101 ? -16.110 -10.727 18.208 1.00 97.50 101 LEU A O 1
ATOM 759 N N . ALA A 1 102 ? -15.044 -9.261 19.544 1.00 97.62 102 ALA A N 1
ATOM 760 C CA . ALA A 1 102 ? -14.544 -10.265 20.484 1.00 97.62 102 ALA A CA 1
ATOM 761 C C . ALA A 1 102 ? -14.606 -9.804 21.946 1.00 97.62 102 ALA A C 1
ATOM 763 O O . ALA A 1 102 ? -14.627 -8.610 22.247 1.00 97.62 102 ALA A O 1
ATOM 764 N N . GLU A 1 103 ? -14.556 -10.768 22.866 1.00 97.81 103 GLU A N 1
ATOM 765 C CA . GLU A 1 103 ? -14.587 -10.535 24.319 1.00 97.81 103 GLU A CA 1
ATOM 766 C C . GLU A 1 103 ? -13.259 -9.997 24.872 1.00 97.81 103 GLU A C 1
ATOM 768 O O . GLU A 1 103 ? -13.158 -9.621 26.035 1.00 97.81 103 GLU A O 1
ATOM 773 N N . SER A 1 104 ? -12.203 -9.961 24.053 1.00 97.81 104 SER A N 1
ATOM 774 C CA . SER A 1 104 ? -10.924 -9.363 24.429 1.00 97.81 104 SER A CA 1
ATOM 775 C C . SER A 1 104 ? -10.116 -8.915 23.212 1.00 97.81 104 SER A C 1
ATOM 777 O O . SER A 1 104 ? -10.243 -9.461 22.113 1.00 97.81 104 SER A O 1
ATOM 779 N N . GLN A 1 105 ? -9.223 -7.945 23.419 1.00 97.25 105 GLN A N 1
ATOM 780 C CA . GLN A 1 105 ? -8.322 -7.456 22.373 1.00 97.25 105 GLN A CA 1
ATOM 781 C C . GLN A 1 105 ? -7.442 -8.562 21.753 1.00 97.25 105 GLN A C 1
ATOM 783 O O . GLN A 1 105 ? -7.342 -8.602 20.525 1.00 97.25 105 GLN A O 1
ATOM 788 N N . PRO A 1 106 ? -6.822 -9.481 22.524 1.00 97.88 106 PRO A N 1
ATOM 789 C CA . PRO A 1 106 ? -6.026 -10.556 21.932 1.00 97.88 106 PRO A CA 1
ATOM 790 C C . PRO A 1 106 ? -6.843 -11.491 21.031 1.00 97.88 106 PRO A C 1
ATOM 792 O O . PRO A 1 106 ? -6.341 -11.914 19.993 1.00 97.88 106 PRO A O 1
ATOM 795 N N . GLN A 1 107 ? -8.101 -11.781 21.385 1.00 97.75 107 GLN A N 1
ATOM 796 C CA . GLN A 1 107 ? -8.985 -12.607 20.554 1.00 97.75 107 GLN A CA 1
ATOM 797 C C . GLN A 1 107 ? -9.324 -11.919 19.225 1.00 97.75 107 GLN A C 1
ATOM 799 O O . GLN A 1 107 ? -9.211 -12.550 18.174 1.00 97.75 107 GLN A O 1
ATOM 804 N N . ALA A 1 108 ? -9.687 -10.629 19.257 1.00 97.25 108 ALA A N 1
ATOM 805 C CA . ALA A 1 108 ? -9.973 -9.861 18.043 1.00 97.25 108 ALA A CA 1
ATOM 806 C C . ALA A 1 108 ? -8.753 -9.810 17.112 1.00 97.25 108 ALA A C 1
ATOM 808 O O . ALA A 1 108 ? -8.878 -10.036 15.906 1.00 97.25 108 ALA A O 1
ATOM 809 N N . LEU A 1 109 ? -7.561 -9.575 17.675 1.00 96.94 109 LEU A N 1
ATOM 810 C CA . LEU A 1 109 ? -6.323 -9.521 16.902 1.00 96.94 109 LEU A CA 1
ATOM 811 C C . LEU A 1 109 ? -5.991 -10.872 16.260 1.00 96.94 109 LEU A C 1
ATOM 813 O O . LEU A 1 109 ? -5.728 -10.907 15.062 1.00 96.94 109 LEU A O 1
ATOM 817 N N . ALA A 1 110 ? -6.064 -11.972 17.014 1.00 97.75 110 ALA A N 1
ATOM 818 C CA . ALA A 1 110 ? -5.771 -13.308 16.492 1.00 97.75 110 ALA A CA 1
ATOM 819 C C . ALA A 1 110 ? -6.712 -13.697 15.337 1.00 97.75 110 ALA A C 1
ATOM 821 O O . ALA A 1 110 ? -6.271 -14.224 14.315 1.00 97.75 110 ALA A O 1
ATOM 822 N N . ALA A 1 111 ? -8.005 -13.387 15.466 1.00 97.50 111 ALA A N 1
ATOM 823 C CA . ALA A 1 111 ? -8.979 -13.611 14.402 1.00 97.50 111 ALA A CA 1
ATOM 824 C C . ALA A 1 111 ? -8.701 -12.736 13.165 1.00 97.50 111 ALA A C 1
ATOM 826 O O . ALA A 1 111 ? -8.781 -13.220 12.034 1.00 97.50 111 ALA A O 1
ATOM 827 N N . CYS A 1 112 ? -8.323 -11.468 13.363 1.00 97.38 112 CYS A N 1
ATOM 828 C CA . CYS A 1 112 ? -7.923 -10.582 12.271 1.00 97.38 112 CYS A CA 1
ATOM 829 C C . CYS A 1 112 ? -6.664 -11.085 11.551 1.00 97.38 112 CYS A C 1
ATOM 831 O O . CYS A 1 112 ? -6.646 -11.126 10.324 1.00 97.38 112 CYS A O 1
ATOM 833 N N . GLU A 1 113 ? -5.624 -11.490 12.279 1.00 96.69 113 GLU A N 1
ATOM 834 C CA . GLU A 1 113 ? -4.377 -11.999 11.694 1.00 96.69 113 GLU A CA 1
ATOM 835 C C . GLU A 1 113 ? -4.621 -13.261 10.857 1.00 96.69 113 GLU A C 1
ATOM 837 O O . GLU A 1 113 ? -4.179 -13.317 9.707 1.00 96.69 113 GLU A O 1
ATOM 842 N N . ALA A 1 114 ? -5.421 -14.206 11.366 1.00 97.69 114 ALA A N 1
ATOM 843 C CA . ALA A 1 114 ? -5.828 -15.395 10.616 1.00 97.69 114 ALA A CA 1
ATOM 844 C C . ALA A 1 114 ? -6.592 -15.039 9.325 1.00 97.69 114 ALA A C 1
ATOM 846 O O . ALA A 1 114 ? -6.340 -15.610 8.263 1.00 97.69 114 ALA A O 1
ATOM 847 N N . ALA A 1 115 ? -7.489 -14.048 9.379 1.00 96.75 115 ALA A N 1
ATOM 848 C CA . ALA A 1 115 ? -8.198 -13.574 8.192 1.00 96.75 115 ALA A CA 1
ATOM 849 C C . ALA A 1 115 ? -7.244 -12.943 7.159 1.00 96.75 115 ALA A C 1
ATOM 851 O O . ALA A 1 115 ? -7.384 -13.176 5.956 1.00 96.75 115 ALA A O 1
ATOM 852 N N . ILE A 1 116 ? -6.245 -12.177 7.613 1.00 96.19 116 ILE A N 1
ATOM 853 C CA . ILE A 1 116 ? -5.243 -11.554 6.740 1.00 96.19 116 ILE A CA 1
ATOM 854 C C . ILE A 1 116 ? -4.374 -12.595 6.035 1.00 96.19 116 ILE A C 1
ATOM 856 O O . ILE A 1 116 ? -4.069 -12.410 4.853 1.00 96.19 116 ILE A O 1
ATOM 860 N N . GLU A 1 117 ? -3.989 -13.680 6.706 1.00 96.69 117 GLU A N 1
ATOM 861 C CA . GLU A 1 117 ? -3.212 -14.762 6.086 1.00 96.69 117 GLU A CA 1
ATOM 862 C C . GLU A 1 117 ? -3.933 -15.387 4.888 1.00 96.69 117 GLU A C 1
ATOM 864 O O . GLU A 1 117 ? -3.321 -15.581 3.834 1.00 96.69 117 GLU A O 1
ATOM 869 N N . GLU A 1 118 ? -5.238 -15.637 5.006 1.00 96.94 118 GLU A N 1
ATOM 870 C CA . GLU A 1 118 ? -6.038 -16.175 3.903 1.00 96.94 118 GLU A CA 1
ATOM 871 C C . GLU A 1 118 ? -6.279 -15.138 2.802 1.00 96.94 118 GLU A C 1
ATOM 873 O O . GLU A 1 118 ? -6.124 -15.435 1.616 1.00 96.94 118 GLU A O 1
ATOM 878 N N . MET A 1 119 ? -6.575 -13.886 3.163 1.00 95.38 119 MET A N 1
ATOM 879 C CA . MET A 1 119 ? -6.816 -12.824 2.178 1.00 95.38 119 MET A CA 1
ATOM 880 C C . MET A 1 119 ? -5.589 -12.516 1.320 1.00 95.38 119 MET A C 1
ATOM 882 O O . MET A 1 119 ? -5.741 -12.202 0.141 1.00 95.38 119 MET A O 1
ATOM 886 N N . ARG A 1 120 ? -4.370 -12.659 1.861 1.00 94.06 120 ARG A N 1
ATOM 887 C CA . ARG A 1 120 ? -3.119 -12.473 1.096 1.00 94.06 120 ARG A CA 1
ATOM 888 C C . ARG A 1 120 ? -2.957 -13.471 -0.051 1.00 94.06 120 ARG A C 1
ATOM 890 O 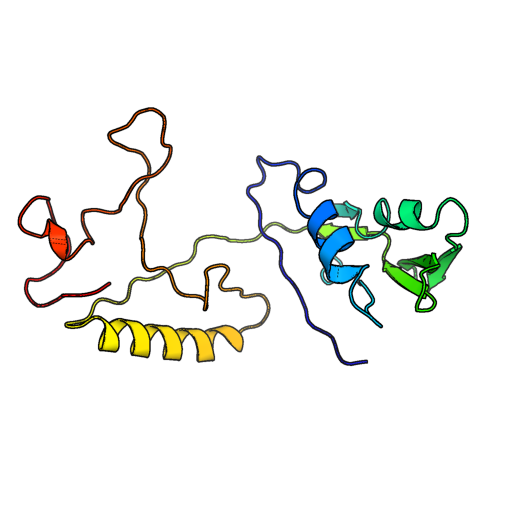O . ARG A 1 120 ? -2.181 -13.205 -0.967 1.00 94.06 120 ARG A O 1
ATOM 897 N N . LYS A 1 121 ? -3.664 -14.603 -0.014 1.00 94.88 121 LYS A N 1
ATOM 898 C CA . LYS A 1 121 ? -3.638 -15.619 -1.077 1.00 94.88 121 LYS A CA 1
ATOM 899 C C . LYS A 1 121 ? -4.538 -15.241 -2.255 1.00 94.88 121 LYS A C 1
ATOM 901 O O . LYS A 1 121 ? -4.413 -15.829 -3.328 1.00 94.88 121 LYS A O 1
ATOM 906 N N . ILE A 1 122 ? -5.436 -14.270 -2.076 1.00 95.25 122 ILE A N 1
ATOM 907 C CA . ILE A 1 122 ? -6.393 -13.860 -3.101 1.00 95.25 122 ILE A CA 1
ATOM 908 C C . ILE A 1 122 ? -5.713 -12.874 -4.066 1.00 95.25 122 ILE A C 1
ATOM 910 O O . ILE A 1 122 ? -5.232 -11.819 -3.642 1.00 95.25 122 ILE A O 1
ATOM 914 N N . PRO A 1 123 ? -5.663 -13.174 -5.377 1.00 92.19 123 PRO A N 1
ATOM 915 C CA . PRO A 1 123 ? -5.043 -12.282 -6.345 1.00 92.19 123 PRO A CA 1
ATOM 916 C C . PRO A 1 123 ? -5.824 -10.970 -6.463 1.00 92.19 123 PRO A C 1
ATOM 918 O O . PRO A 1 123 ? -7.052 -10.950 -6.413 1.00 92.19 123 PRO A O 1
ATOM 921 N N . ASN A 1 124 ? -5.101 -9.874 -6.699 1.00 91.56 124 ASN A N 1
ATOM 922 C CA . ASN A 1 124 ? -5.663 -8.532 -6.893 1.00 91.56 124 ASN A CA 1
ATOM 923 C C . ASN A 1 124 ? -6.459 -7.981 -5.695 1.00 91.56 124 ASN A C 1
ATOM 925 O O . ASN A 1 124 ? -7.249 -7.053 -5.8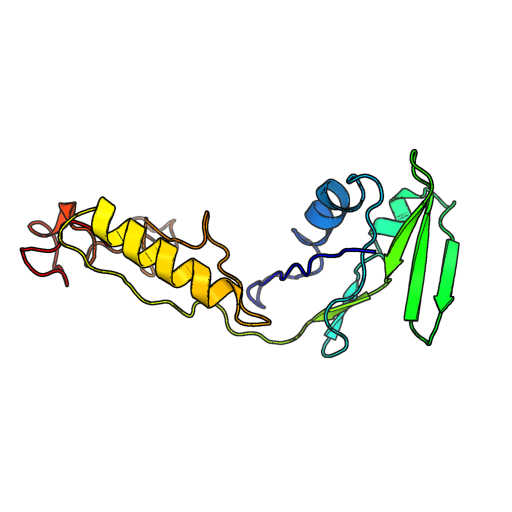59 1.00 91.56 124 ASN A O 1
ATOM 929 N N . VAL A 1 125 ? -6.216 -8.505 -4.494 1.00 93.75 125 VAL A N 1
ATOM 930 C CA . VAL A 1 125 ? -6.741 -7.969 -3.236 1.00 93.75 125 VAL A CA 1
ATOM 931 C C . VAL A 1 125 ? -5.582 -7.406 -2.422 1.00 93.75 125 VAL A C 1
ATOM 933 O O . VAL A 1 125 ? -4.508 -8.002 -2.356 1.00 93.75 125 VAL A O 1
ATOM 936 N N . ILE A 1 126 ? -5.785 -6.233 -1.820 1.00 94.06 126 ILE A N 1
ATOM 937 C CA . ILE A 1 126 ? -4.834 -5.652 -0.872 1.00 94.06 126 ILE A CA 1
ATOM 938 C C . ILE A 1 126 ? -5.541 -5.226 0.409 1.00 94.06 126 ILE A C 1
ATOM 940 O O . ILE A 1 126 ? -6.703 -4.823 0.387 1.00 94.06 126 ILE A O 1
ATOM 944 N N . MET A 1 127 ? -4.793 -5.234 1.508 1.00 94.88 127 MET A N 1
ATOM 945 C CA . MET A 1 127 ? -5.241 -4.760 2.811 1.00 94.88 127 MET A CA 1
ATOM 946 C C . MET A 1 127 ? -4.357 -3.563 3.182 1.00 94.88 127 MET A C 1
ATOM 948 O O . MET A 1 127 ? -3.244 -3.756 3.669 1.00 94.88 127 MET A O 1
ATOM 952 N N . PRO A 1 128 ? -4.784 -2.326 2.858 1.00 92.38 128 PRO A N 1
ATOM 953 C CA . PRO A 1 128 ? -3.899 -1.158 2.819 1.00 92.38 128 PRO A CA 1
ATOM 954 C C . PRO A 1 128 ? -3.537 -0.599 4.200 1.00 92.38 128 PRO A C 1
ATOM 956 O O . PRO A 1 128 ? -2.671 0.268 4.304 1.00 92.38 128 PRO A O 1
ATOM 959 N N . PHE A 1 129 ? -4.213 -1.051 5.254 1.00 94.00 129 PHE A N 1
ATOM 960 C CA . PHE A 1 129 ? -3.936 -0.628 6.620 1.00 94.00 129 PHE A CA 1
ATOM 961 C C . PHE A 1 129 ? -2.721 -1.362 7.206 1.00 94.00 129 PHE A C 1
ATOM 963 O O . PHE A 1 129 ? -2.338 -2.418 6.698 1.00 94.00 129 PHE A O 1
ATOM 970 N N . PRO A 1 130 ? -2.089 -0.832 8.269 1.00 91.94 130 PRO A N 1
ATOM 971 C CA . PRO A 1 130 ? -0.952 -1.483 8.915 1.00 91.94 130 PRO A CA 1
ATOM 972 C C . PRO A 1 130 ? -1.277 -2.923 9.335 1.00 91.94 130 PRO A C 1
ATOM 974 O O . PRO A 1 130 ? -2.261 -3.166 10.026 1.00 91.94 130 PRO A O 1
ATOM 977 N N . GLY A 1 131 ? -0.484 -3.891 8.869 1.00 91.38 131 GLY A N 1
ATOM 978 C CA . GLY A 1 131 ? -0.743 -5.320 9.105 1.00 91.38 131 GLY A CA 1
ATOM 979 C C . GLY A 1 131 ? -1.999 -5.870 8.412 1.00 91.38 131 GLY A C 1
ATOM 980 O O . GLY A 1 131 ? -2.271 -7.058 8.510 1.00 91.38 131 GLY A O 1
ATOM 981 N N . GLY A 1 132 ? -2.730 -5.035 7.673 1.00 93.12 132 GLY A N 1
ATOM 982 C CA . GLY A 1 132 ? -4.027 -5.334 7.080 1.00 93.12 132 GLY A CA 1
ATOM 983 C C . GLY A 1 132 ? -5.226 -5.077 7.998 1.00 93.12 132 GLY A C 1
ATOM 984 O O . GLY A 1 132 ? -6.355 -5.256 7.554 1.00 93.12 132 GLY A O 1
ATOM 985 N N . VAL A 1 133 ? -5.006 -4.614 9.233 1.00 95.12 133 VAL A N 1
ATOM 986 C CA . VAL A 1 133 ? -6.040 -4.516 10.278 1.00 95.12 133 VAL A CA 1
ATOM 987 C C . VAL A 1 133 ? -6.306 -3.057 10.653 1.00 95.12 133 VAL A C 1
ATOM 989 O O . VAL A 1 133 ? -5.400 -2.219 10.656 1.00 95.12 133 VAL A O 1
ATOM 992 N N . VAL A 1 134 ? -7.560 -2.734 10.980 1.00 95.88 134 VAL A N 1
ATOM 993 C CA . VAL A 1 134 ? -7.990 -1.379 11.355 1.00 95.88 134 VAL A CA 1
ATOM 994 C C . VAL A 1 134 ? -8.491 -1.365 12.787 1.00 95.88 134 VAL A C 1
ATOM 996 O O . VAL A 1 134 ? -9.560 -1.883 13.060 1.00 95.88 134 VAL A O 1
ATOM 999 N N . ARG A 1 135 ? -7.767 -0.691 13.684 1.00 95.12 135 ARG A N 1
ATOM 1000 C CA . ARG A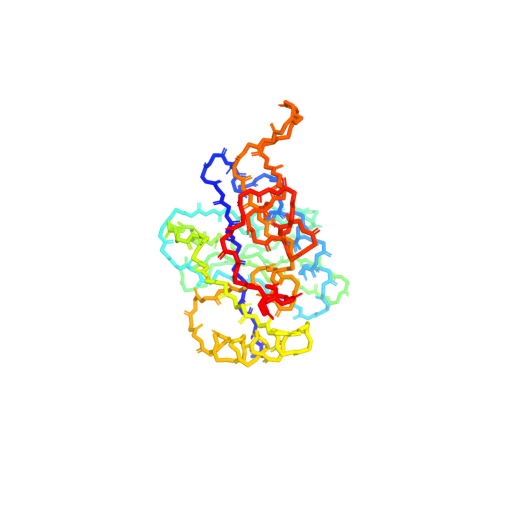 1 135 ? -8.191 -0.554 15.090 1.00 95.12 135 ARG A CA 1
ATOM 1001 C C . ARG A 1 135 ? -9.138 0.614 15.368 1.00 95.12 135 ARG A C 1
ATOM 1003 O O . ARG A 1 135 ? -9.713 0.696 16.440 1.00 95.12 135 ARG A O 1
ATOM 1010 N N . SER A 1 136 ? -9.167 1.621 14.492 1.00 93.56 136 SER A N 1
ATOM 1011 C CA . SER A 1 136 ? -9.802 2.903 14.826 1.00 93.56 136 SER A CA 1
ATOM 1012 C C . SER A 1 136 ? -11.293 2.928 14.516 1.00 93.56 136 SER A C 1
ATOM 1014 O O . SER A 1 136 ? -12.041 3.581 15.235 1.00 93.56 136 SER A O 1
ATOM 1016 N N . GLY A 1 137 ? -11.708 2.283 13.419 1.00 91.81 137 GLY A N 1
ATOM 1017 C CA . GLY A 1 137 ? -13.018 2.506 12.805 1.00 91.81 137 GLY A CA 1
ATOM 1018 C C . GLY A 1 137 ? -13.245 3.978 12.421 1.00 91.81 137 GLY A C 1
ATOM 1019 O O . GLY A 1 137 ? -12.601 4.897 12.927 1.00 91.81 137 GLY A O 1
ATOM 1020 N N . SER A 1 138 ? -14.149 4.254 11.488 1.00 93.56 138 SER A N 1
ATOM 1021 C CA . SER A 1 138 ? -14.590 5.631 11.264 1.00 93.56 138 SER A CA 1
ATOM 1022 C C . SER A 1 138 ? -16.024 5.685 10.772 1.00 93.56 138 SER A C 1
ATOM 1024 O O . SER A 1 138 ? -16.523 4.744 10.158 1.00 93.56 138 SER A O 1
ATOM 1026 N N . LYS A 1 139 ? -16.687 6.802 11.062 1.00 92.81 139 LYS A N 1
ATOM 1027 C CA . LYS A 1 139 ? -17.987 7.158 10.497 1.00 92.81 139 LYS A CA 1
ATOM 1028 C C . LYS A 1 139 ? -17.884 8.462 9.716 1.00 92.81 139 LYS A C 1
ATOM 1030 O O . LYS A 1 139 ? -16.999 9.285 9.966 1.00 92.81 139 LYS A O 1
ATOM 1035 N N . VAL A 1 140 ? -18.806 8.644 8.774 1.00 91.81 140 VAL A N 1
ATOM 1036 C CA . VAL A 1 140 ? -18.909 9.877 7.987 1.00 91.81 140 VAL A CA 1
ATOM 1037 C C . VAL A 1 140 ? -19.370 11.023 8.882 1.00 91.81 140 VAL A C 1
ATOM 1039 O O . VAL A 1 140 ? -20.315 10.882 9.658 1.00 91.81 140 VAL A O 1
ATOM 1042 N N . GLY A 1 141 ? -18.707 12.170 8.737 1.00 90.75 141 GLY A N 1
ATOM 1043 C CA . GLY A 1 141 ? -18.983 13.363 9.522 1.00 90.75 141 GLY A CA 1
ATOM 1044 C C . GLY A 1 141 ? -18.298 13.358 10.886 1.00 90.75 141 GLY A C 1
ATOM 1045 O O . GLY A 1 141 ? -17.649 12.399 11.311 1.00 90.75 141 GLY A O 1
ATOM 1046 N N . SER A 1 142 ? -18.422 14.483 11.575 1.00 92.19 142 SER A N 1
ATOM 1047 C CA . SER A 1 142 ? -17.828 14.723 12.884 1.00 92.19 142 SER A CA 1
ATOM 1048 C C . SER A 1 142 ? -18.623 15.796 13.615 1.00 92.19 142 SER A C 1
ATOM 1050 O O . SER A 1 142 ? -19.239 16.655 12.985 1.00 92.19 142 SER A O 1
ATOM 1052 N N . LYS A 1 143 ? -18.569 15.786 14.952 1.00 89.88 143 LYS A N 1
ATOM 1053 C CA . LYS A 1 143 ? -19.036 16.923 15.764 1.00 89.88 143 LYS A CA 1
ATOM 1054 C C . LYS A 1 143 ? -18.196 18.181 15.499 1.00 89.88 143 LYS A C 1
ATOM 1056 O O . LYS A 1 143 ? -18.686 19.292 15.659 1.00 89.88 143 LYS A O 1
ATOM 1061 N N . TYR A 1 144 ? -16.942 18.005 15.080 1.00 92.69 144 TYR A N 1
ATOM 1062 C CA . TYR A 1 144 ? -16.048 19.089 14.688 1.00 92.69 144 TYR A CA 1
ATOM 1063 C C . TYR A 1 144 ? -16.168 19.335 13.182 1.00 92.69 144 TYR A C 1
ATOM 1065 O O . TYR A 1 144 ? -15.736 18.502 12.387 1.00 92.69 144 TYR A O 1
ATOM 1073 N N . ALA A 1 145 ? -16.727 20.484 12.793 1.00 85.62 145 ALA A N 1
ATOM 1074 C CA . ALA A 1 145 ? -17.084 20.802 11.405 1.00 85.62 145 ALA A CA 1
ATOM 1075 C C . ALA A 1 145 ? -15.915 20.737 10.400 1.00 85.62 145 ALA A C 1
ATOM 1077 O O . ALA A 1 145 ? -16.139 20.542 9.209 1.00 85.62 145 ALA A O 1
ATOM 1078 N N . SER A 1 146 ? -14.669 20.875 10.862 1.00 91.12 146 SER A N 1
ATOM 1079 C CA . SER A 1 146 ? -13.470 20.770 10.023 1.00 91.12 146 SER A CA 1
ATOM 1080 C C . SER A 1 146 ? -13.100 19.334 9.631 1.00 91.12 146 SER A C 1
ATOM 1082 O O . SER A 1 146 ? -12.246 19.145 8.765 1.00 91.12 146 SER A O 1
ATOM 1084 N N . LEU A 1 147 ? -13.707 18.317 10.252 1.00 87.19 147 LEU A N 1
ATOM 1085 C CA . LEU A 1 147 ? -13.347 16.913 10.057 1.00 87.19 147 LEU A CA 1
ATOM 1086 C C . LEU A 1 147 ? -14.410 16.174 9.236 1.00 87.19 147 LEU A C 1
ATOM 1088 O O . LEU A 1 147 ? -15.559 16.041 9.649 1.00 87.19 147 LEU A O 1
ATOM 1092 N N . GLY A 1 148 ? -14.002 15.623 8.088 1.00 88.81 148 GLY A N 1
ATOM 1093 C CA . GLY A 1 148 ? -14.881 14.829 7.217 1.00 88.81 148 GLY A CA 1
ATOM 1094 C C . GLY A 1 148 ? -15.219 13.427 7.747 1.00 88.81 148 GLY A C 1
ATOM 1095 O O . GLY A 1 148 ? -16.167 12.806 7.270 1.00 88.81 148 GLY A O 1
ATOM 1096 N N . ALA A 1 149 ? -14.468 12.933 8.732 1.00 92.69 149 ALA A N 1
ATOM 1097 C CA . ALA A 1 149 ? -14.701 11.654 9.393 1.00 92.69 149 ALA A CA 1
ATOM 1098 C C . ALA A 1 149 ? -14.321 11.740 10.877 1.00 92.69 149 ALA A C 1
ATOM 1100 O O . ALA A 1 149 ? -13.499 12.570 11.276 1.00 92.69 149 ALA A O 1
ATOM 1101 N N . SER A 1 150 ? -14.911 10.870 11.690 1.00 93.75 150 SER A N 1
ATOM 1102 C CA . SER A 1 150 ? -14.642 10.761 13.128 1.00 93.75 150 SER A CA 1
ATOM 1103 C C . SER A 1 150 ? -14.739 9.311 13.597 1.00 93.75 150 SER A C 1
ATOM 1105 O O . SER A 1 150 ? -15.057 8.426 12.802 1.00 93.75 150 SER A O 1
ATOM 1107 N N . THR A 1 151 ? -14.435 9.062 14.875 1.00 95.81 151 THR A N 1
ATOM 1108 C CA . THR A 1 151 ? -14.536 7.721 15.468 1.00 95.81 151 THR A CA 1
ATOM 1109 C C . THR A 1 151 ? -15.936 7.141 15.287 1.00 95.81 151 THR A C 1
ATOM 1111 O O . THR A 1 151 ? -16.933 7.863 15.394 1.00 95.81 151 THR A O 1
ATOM 1114 N N . ASN A 1 152 ? -16.011 5.838 15.025 1.00 95.38 152 ASN A N 1
ATOM 1115 C CA . ASN A 1 152 ? -17.285 5.135 14.993 1.00 95.38 152 ASN A CA 1
ATOM 1116 C C . ASN A 1 152 ? -17.677 4.737 16.420 1.00 95.38 152 ASN A C 1
ATOM 1118 O O . ASN A 1 152 ? -17.389 3.635 16.882 1.00 95.38 152 ASN A O 1
ATOM 1122 N N . ASP A 1 153 ? -18.287 5.677 17.136 1.00 95.12 153 ASP A N 1
ATOM 1123 C CA . ASP A 1 153 ? -18.634 5.541 18.550 1.00 95.12 153 ASP A CA 1
ATOM 1124 C C . ASP A 1 153 ? -19.584 4.371 18.834 1.00 95.12 153 ASP A C 1
ATOM 1126 O O . ASP A 1 153 ? -19.466 3.765 19.895 1.00 95.12 153 ASP A O 1
ATOM 1130 N N . ALA A 1 154 ? -20.440 3.983 17.880 1.00 95.62 154 ALA A N 1
ATOM 1131 C CA . ALA A 1 154 ? -21.327 2.826 18.028 1.00 95.62 154 ALA A CA 1
ATOM 1132 C C . ALA A 1 154 ? -20.559 1.511 18.278 1.00 95.62 154 ALA A C 1
ATOM 1134 O O . ALA A 1 154 ? -21.049 0.650 19.011 1.00 95.62 154 ALA A O 1
ATOM 1135 N N . PHE A 1 155 ? -19.338 1.402 17.740 1.00 96.75 155 PHE A N 1
ATOM 1136 C CA . PHE A 1 155 ? -18.450 0.237 17.845 1.00 96.75 155 PHE A CA 1
ATOM 1137 C C . PHE A 1 155 ? -17.243 0.483 18.763 1.00 96.75 155 PHE A C 1
ATOM 1139 O O . PHE A 1 155 ? -16.240 -0.215 18.664 1.00 96.75 155 PHE A O 1
ATOM 1146 N N . CYS A 1 156 ? -17.304 1.480 19.649 1.00 96.94 156 CYS A N 1
ATOM 1147 C CA . CYS A 1 156 ? -16.249 1.737 20.629 1.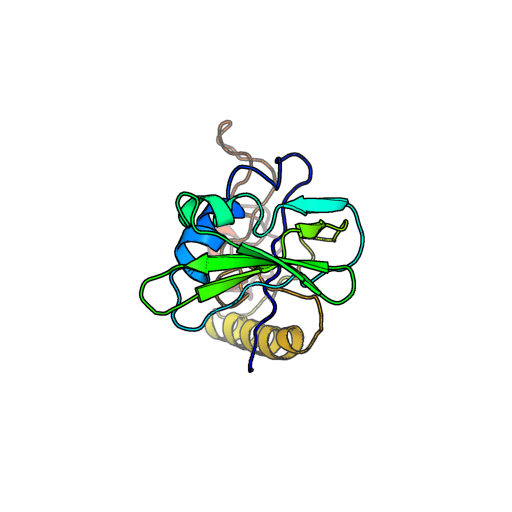00 96.94 156 CYS A CA 1
ATOM 1148 C C . CYS A 1 156 ? -16.594 1.060 21.970 1.00 96.94 156 CYS A C 1
ATOM 1150 O O . CYS A 1 156 ? -17.497 1.550 22.656 1.00 96.94 156 CYS A O 1
ATOM 1152 N N . PRO A 1 157 ? -15.862 0.013 22.412 1.00 96.00 157 PRO A N 1
ATOM 1153 C CA . PRO A 1 157 ? -16.144 -0.671 23.681 1.00 96.00 157 PRO A CA 1
ATOM 1154 C C . PRO A 1 157 ? -16.138 0.271 24.893 1.00 96.00 157 PRO A C 1
ATOM 1156 O O . PRO A 1 157 ? -16.984 0.177 25.778 1.00 96.00 157 PRO A O 1
ATOM 1159 N N . THR A 1 158 ? -15.255 1.272 24.884 1.00 96.38 158 THR A N 1
ATOM 1160 C CA . THR A 1 158 ? -15.140 2.281 25.949 1.00 96.38 158 THR A CA 1
ATOM 1161 C C . THR A 1 158 ? -16.307 3.272 26.009 1.00 96.38 158 THR A C 1
ATOM 1163 O O . THR A 1 158 ? -16.419 4.020 26.978 1.00 96.38 158 THR A O 1
ATOM 1166 N N . LEU A 1 159 ? -17.178 3.303 24.993 1.00 95.81 159 LEU A N 1
ATOM 1167 C CA . LEU A 1 159 ? -18.306 4.235 24.889 1.00 95.81 159 LEU A CA 1
ATOM 1168 C C . LEU A 1 159 ? -19.675 3.554 25.017 1.00 95.81 159 LEU A C 1
ATOM 1170 O O . LEU A 1 159 ? -20.686 4.249 24.900 1.00 95.81 159 LEU A O 1
ATOM 1174 N N . LYS A 1 160 ? -19.733 2.245 25.316 1.00 93.94 160 LYS A N 1
ATOM 1175 C CA . LYS A 1 160 ? -20.986 1.474 25.462 1.00 93.94 160 LYS A CA 1
ATOM 1176 C C . LYS A 1 160 ? -22.029 2.156 26.358 1.00 93.94 160 LYS A C 1
ATOM 1178 O O . LYS A 1 160 ? -23.209 2.159 26.034 1.00 93.94 160 LYS A O 1
ATOM 1183 N N . GLY A 1 161 ? -21.594 2.757 27.470 1.00 93.94 161 GLY A N 1
ATOM 1184 C CA . GLY A 1 161 ? -22.475 3.452 28.422 1.00 93.94 161 GLY A CA 1
ATOM 1185 C C . GLY A 1 161 ? -22.772 4.922 28.097 1.00 93.94 161 GLY A C 1
ATOM 1186 O O . GLY A 1 161 ? -23.515 5.564 28.833 1.00 93.94 161 GLY A O 1
ATOM 1187 N N . VAL A 1 162 ? -22.170 5.479 27.040 1.00 94.88 162 VAL A N 1
ATOM 1188 C CA . VAL A 1 162 ? -22.217 6.920 26.722 1.00 94.88 162 VAL A CA 1
ATOM 1189 C C . VAL A 1 162 ? -22.949 7.200 25.409 1.00 94.88 162 VAL A C 1
ATOM 1191 O O . VAL A 1 162 ? -23.553 8.262 25.255 1.00 94.88 162 VAL A O 1
ATOM 1194 N N . THR A 1 163 ? -22.897 6.276 24.452 1.00 93.38 163 THR A N 1
ATOM 1195 C CA . THR A 1 163 ? -23.529 6.422 23.135 1.00 93.38 163 THR A CA 1
ATOM 1196 C C . THR A 1 163 ? -24.521 5.297 22.855 1.00 93.38 163 THR A C 1
ATOM 1198 O O . THR A 1 163 ? -24.596 4.315 23.591 1.00 93.38 163 THR A O 1
ATOM 1201 N N . LYS A 1 164 ? -25.278 5.423 21.761 1.00 94.69 164 LYS A N 1
ATOM 1202 C CA . LYS A 1 164 ? -26.052 4.306 21.221 1.00 94.69 164 LYS A CA 1
ATOM 1203 C C . LYS A 1 164 ? -25.073 3.308 20.602 1.00 94.69 164 LYS A C 1
ATOM 1205 O O . LYS A 1 164 ? -24.625 3.499 19.474 1.00 94.69 164 LYS A O 1
ATOM 1210 N N . THR A 1 165 ? -24.712 2.295 21.377 1.00 95.56 165 THR A N 1
ATOM 1211 C CA . THR A 1 165 ? -23.790 1.245 20.949 1.00 95.56 165 THR A CA 1
ATOM 1212 C C . THR A 1 165 ? -24.504 0.148 20.164 1.00 95.56 165 THR A C 1
ATOM 1214 O O . THR A 1 165 ? -25.647 -0.189 20.467 1.00 95.56 165 THR A O 1
ATOM 1217 N N . ASP A 1 166 ? -23.799 -0.405 19.177 1.00 96.38 166 ASP A N 1
ATOM 1218 C CA . ASP A 1 166 ? -24.183 -1.622 18.452 1.00 96.38 166 ASP A CA 1
ATOM 1219 C C . ASP A 1 166 ? -23.440 -2.862 19.006 1.00 96.38 166 ASP A C 1
ATOM 1221 O O . ASP A 1 166 ? -23.488 -3.938 18.413 1.00 96.38 166 ASP A O 1
ATOM 1225 N N . LEU A 1 167 ? -22.731 -2.721 20.136 1.00 96.00 167 LEU A N 1
ATOM 1226 C CA . LEU A 1 167 ? -22.001 -3.800 20.803 1.00 96.00 167 LEU A CA 1
ATOM 1227 C C . LEU A 1 167 ? -22.844 -4.426 21.914 1.00 96.00 167 LEU A C 1
ATOM 1229 O O . LEU A 1 167 ? -23.472 -3.722 22.707 1.00 96.00 167 LEU A O 1
ATOM 1233 N N . SER A 1 168 ? -22.794 -5.751 22.024 1.00 95.94 168 SER A N 1
ATOM 1234 C CA . SER A 1 168 ? -23.323 -6.456 23.187 1.00 95.94 168 SER A CA 1
ATOM 1235 C C . SER A 1 168 ? -22.408 -6.281 24.417 1.00 95.94 168 SER A C 1
ATOM 1237 O O . SER A 1 168 ? -21.238 -5.888 24.280 1.00 95.94 168 SER A O 1
ATOM 1239 N N . PRO A 1 169 ? -22.928 -6.508 25.642 1.00 95.00 169 PRO A N 1
ATOM 1240 C CA . PRO A 1 169 ? -22.190 -6.262 26.882 1.00 95.00 169 PRO A CA 1
ATOM 1241 C C . PRO A 1 169 ? -20.832 -6.961 26.962 1.00 95.00 169 PRO A C 1
ATOM 1243 O O . PRO A 1 169 ? -19.894 -6.362 27.471 1.00 95.00 169 PRO A O 1
ATOM 1246 N N . GLU A 1 170 ? -20.707 -8.163 26.410 1.00 96.81 170 GLU A N 1
ATOM 1247 C CA . GLU A 1 170 ? -19.511 -9.009 26.446 1.00 96.81 170 GLU A CA 1
ATOM 1248 C C . GLU A 1 170 ? -18.375 -8.568 25.505 1.00 96.81 170 GLU A C 1
ATOM 1250 O O . GLU A 1 170 ? -17.244 -9.007 25.674 1.00 96.81 170 GLU A O 1
ATOM 1255 N N . ILE A 1 171 ? -18.634 -7.697 24.522 1.00 97.19 171 ILE A N 1
ATOM 1256 C CA . ILE A 1 171 ? -17.653 -7.373 23.469 1.00 97.19 171 ILE A CA 1
ATOM 1257 C C . ILE A 1 171 ? -16.681 -6.278 23.902 1.00 97.19 171 ILE A C 1
ATOM 1259 O O . ILE A 1 171 ? -17.012 -5.095 23.857 1.00 97.19 171 ILE A O 1
ATOM 1263 N N . GLU A 1 172 ? -15.461 -6.639 24.270 1.00 96.38 172 GLU A N 1
ATOM 1264 C CA . GLU A 1 172 ? -14.457 -5.692 24.771 1.00 96.38 172 GLU A CA 1
ATOM 1265 C C . GLU A 1 172 ? -13.466 -5.209 23.702 1.00 96.38 172 GLU A C 1
ATOM 1267 O O . GLU A 1 172 ? -12.673 -4.303 23.962 1.00 96.38 172 GLU A O 1
ATOM 1272 N N . SER A 1 173 ? -13.507 -5.766 22.487 1.00 96.81 173 SER A N 1
ATOM 1273 C CA . SER A 1 173 ? -12.693 -5.301 21.358 1.00 96.81 173 SER A CA 1
ATOM 1274 C C . SER A 1 173 ? -13.384 -5.515 20.016 1.00 96.81 173 SER A C 1
ATOM 1276 O O . SER A 1 173 ? -14.128 -6.480 19.834 1.00 96.81 173 SER A O 1
ATOM 1278 N N . VAL A 1 174 ? -13.084 -4.617 19.075 1.00 95.19 174 VAL A N 1
ATOM 1279 C CA . VAL A 1 174 ? -13.520 -4.645 17.671 1.00 95.19 174 VAL A CA 1
ATOM 1280 C C . VAL A 1 174 ? -12.319 -4.422 16.758 1.00 95.19 174 VAL A C 1
ATOM 1282 O O . VAL A 1 174 ? -11.404 -3.686 17.199 1.00 95.19 174 VAL A O 1
#

Radius of gyration: 21.68 Å; chains: 1; bounding box: 51×37×57 Å

Secondary structure (DSSP, 8-state):
-----------TTS-TTTTTHHHHIIIIITTSTT-EE--S--SSEEEESSTTGGGGGTT--EEEEETTEEEEEEEETTEEEEEESEEEE------------BSSHHHHHHHHHHHHHHHTTSTT----SGGG--SS--EE--SSTT-SEE--GGG-GGGTTTS---S-TT--B-

pLDDT: mean 89.55, std 10.46, range [47.75, 97.88]

Sequence (174 aa):
RPGVAIMNLRDGRQRFGQAIGNPCRAQCVLTSPTSALFAGIEGGKPIPLGKNLRYFGDGFQIAKKIGGKRYWRVPVMDGEFLTEATTGMVDAVGGGNFLVLAESQPQALAACEAAIEEMRKIPNVIMPFPGGVVRSGSKVGSKYASLGASTNDAFCPTLKGVTKTDLSPEIESV

Foldseek 3Di:
DDDDDDDDDDDPVDDPQPDPLVCCCQPPAVPDPPGEEEAPAPDADKHFRCQVVQCQLVPVWDWDQDPNWIWIWRQDPNGTHIYTGIYHDDDDDPDDDDAQFALDPVVRVVVQLVVLVVQVVDPPDDQPDVSSDDQFDWDADDPPNVDRIDGPLLQALVCVVPDVHPDDVRGNGD